Protein AF-A0A9X6B1X2-F1 (afdb_monomer_lite)

Sequence (93 aa):
LRGWSFGFVSEKDSWEEGEAGVQKRSIEELELLEVSILDMTPAYVATSIETRGENTAMVEMRSEEAAVKTVVEDDTEERNNLIKQIKKVLEDN

Structure (mmCIF, N/CA/C/O backbone):
data_AF-A0A9X6B1X2-F1
#
_entry.id   AF-A0A9X6B1X2-F1
#
loop_
_atom_site.group_PDB
_atom_site.id
_atom_site.type_symbol
_atom_site.label_atom_id
_atom_site.label_alt_id
_atom_site.label_comp_id
_atom_site.label_asym_id
_atom_site.label_entity_id
_atom_site.label_seq_id
_atom_site.pdbx_PDB_ins_code
_atom_site.Cartn_x
_atom_site.Cartn_y
_atom_site.Cartn_z
_atom_site.occupancy
_atom_site.B_iso_or_equiv
_atom_site.auth_seq_id
_atom_site.auth_comp_id
_atom_site.auth_asym_id
_atom_site.auth_atom_id
_atom_site.pdbx_PDB_model_num
ATOM 1 N N . LEU A 1 1 ? 19.911 -0.484 3.867 1.00 55.75 1 LEU A N 1
ATOM 2 C CA . LEU A 1 1 ? 18.655 -1.214 4.154 1.00 55.75 1 LEU A CA 1
ATOM 3 C C . LEU A 1 1 ? 17.806 -1.141 2.891 1.00 55.75 1 LEU A C 1
ATOM 5 O O . LEU A 1 1 ? 17.753 -0.057 2.330 1.00 55.75 1 LEU A O 1
ATOM 9 N N . ARG A 1 2 ? 17.274 -2.256 2.375 1.00 53.53 2 ARG A N 1
ATOM 10 C CA . ARG A 1 2 ? 16.414 -2.286 1.174 1.00 53.53 2 ARG A CA 1
ATOM 11 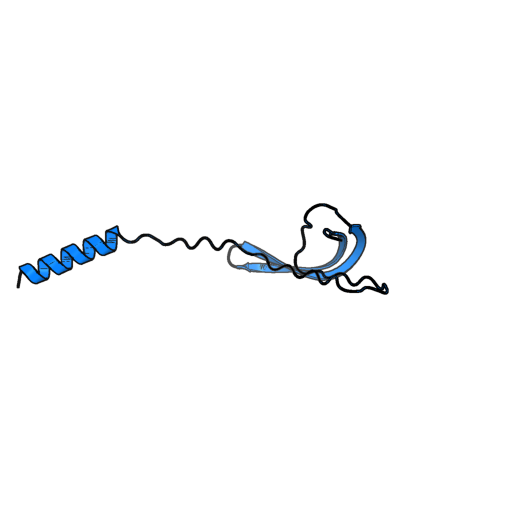C C . ARG A 1 2 ? 15.306 -3.286 1.454 1.00 53.53 2 ARG A C 1
ATOM 13 O O . ARG A 1 2 ? 15.660 -4.435 1.636 1.00 53.53 2 ARG A O 1
ATOM 20 N N . GLY A 1 3 ? 14.035 -2.897 1.463 1.00 58.72 3 GLY A N 1
ATOM 21 C CA . GLY A 1 3 ? 12.975 -3.850 1.820 1.00 58.72 3 GLY A CA 1
ATOM 22 C C . GLY A 1 3 ? 12.320 -3.572 3.162 1.00 58.72 3 GLY A C 1
ATOM 23 O O . GLY A 1 3 ? 12.998 -3.537 4.183 1.00 58.72 3 GLY A O 1
ATOM 24 N N . TRP A 1 4 ? 10.999 -3.406 3.162 1.00 69.12 4 TRP A N 1
ATOM 25 C CA . TRP A 1 4 ? 10.158 -3.283 4.339 1.00 69.12 4 TRP A CA 1
ATOM 26 C C . TRP A 1 4 ? 8.818 -3.981 4.115 1.00 69.12 4 TRP A C 1
ATOM 28 O O . TRP A 1 4 ? 8.240 -3.891 3.029 1.00 69.12 4 TRP A O 1
ATOM 38 N N . SER A 1 5 ? 8.320 -4.617 5.168 1.00 72.62 5 SER A N 1
ATOM 39 C CA . SER A 1 5 ? 6.918 -4.995 5.313 1.00 72.62 5 SER A CA 1
ATOM 40 C C . SER A 1 5 ? 6.341 -4.252 6.511 1.00 72.62 5 SER A C 1
ATOM 42 O O . SER A 1 5 ? 7.011 -4.132 7.540 1.00 72.62 5 SER A O 1
ATOM 44 N N . PHE A 1 6 ? 5.110 -3.770 6.364 1.00 81.38 6 PHE A N 1
ATOM 45 C CA . PHE A 1 6 ? 4.337 -3.145 7.429 1.00 81.38 6 PHE A CA 1
ATOM 46 C C . PHE A 1 6 ? 3.108 -4.009 7.684 1.00 81.38 6 PHE A C 1
ATOM 48 O O . PHE A 1 6 ? 2.290 -4.199 6.782 1.00 81.38 6 PHE A O 1
ATOM 55 N N . GLY A 1 7 ? 2.980 -4.520 8.904 1.00 83.94 7 GLY A N 1
ATOM 56 C CA . GLY A 1 7 ? 1.731 -5.098 9.382 1.00 83.94 7 GLY A CA 1
ATOM 57 C C . GLY A 1 7 ? 0.921 -3.999 10.052 1.00 83.94 7 GLY A C 1
ATOM 58 O O . GLY A 1 7 ? 1.373 -3.442 11.049 1.00 83.94 7 GLY A O 1
ATOM 59 N N . PHE A 1 8 ? -0.247 -3.661 9.512 1.00 91.12 8 PHE A N 1
ATOM 60 C CA . PHE A 1 8 ? -1.134 -2.650 10.088 1.00 91.12 8 PHE A CA 1
ATOM 61 C C . PHE A 1 8 ? -2.604 -3.037 9.923 1.00 91.12 8 PHE A C 1
ATOM 63 O O . PHE A 1 8 ? -2.958 -3.813 9.031 1.00 91.12 8 PHE A O 1
ATOM 70 N N . VAL A 1 9 ? -3.454 -2.465 10.770 1.00 93.25 9 VAL A N 1
ATOM 71 C CA . VAL A 1 9 ? -4.917 -2.513 10.644 1.00 93.25 9 VAL A CA 1
ATOM 72 C C . VAL A 1 9 ? -5.449 -1.113 10.352 1.00 93.25 9 VAL A C 1
ATOM 74 O O . VAL A 1 9 ? -4.882 -0.119 10.801 1.00 93.25 9 VAL A O 1
ATOM 77 N N . SER A 1 10 ? -6.503 -1.021 9.540 1.00 93.44 10 SER A N 1
ATOM 78 C CA . SER A 1 10 ? -7.198 0.244 9.293 1.00 93.44 10 SER A CA 1
ATOM 79 C C . SER A 1 10 ? -8.260 0.450 10.366 1.00 93.44 10 SER A C 1
ATOM 81 O O . SER A 1 10 ? -9.227 -0.309 10.409 1.00 93.44 10 SER A O 1
ATOM 83 N N . GLU A 1 11 ? -8.100 1.486 11.178 1.00 96.00 11 GLU A N 1
ATOM 84 C CA . GLU A 1 11 ? -9.084 1.877 12.194 1.00 96.00 11 GLU A CA 1
ATOM 85 C C . GLU A 1 11 ? -10.228 2.685 11.575 1.00 96.00 11 GLU A C 1
ATOM 87 O O . GLU A 1 11 ? -11.378 2.609 12.009 1.00 96.00 11 GLU A O 1
ATOM 92 N N . LYS A 1 12 ? -9.924 3.434 10.509 1.00 97.00 12 LYS A N 1
ATOM 93 C CA . LYS A 1 12 ? -10.909 4.218 9.771 1.00 97.00 12 LYS A CA 1
ATOM 94 C C . LYS A 1 12 ? -10.552 4.284 8.297 1.00 97.00 12 LYS A C 1
ATOM 96 O O . LYS A 1 12 ? -9.497 4.803 7.923 1.00 97.00 12 LYS A O 1
ATOM 101 N N . ASP A 1 13 ? -11.450 3.792 7.456 1.00 97.06 13 ASP A N 1
ATOM 102 C CA . ASP A 1 13 ? -11.331 3.872 6.009 1.00 97.06 13 ASP A CA 1
ATOM 103 C C . ASP A 1 13 ? -12.682 4.094 5.321 1.00 97.06 13 ASP A C 1
ATOM 105 O O . ASP A 1 13 ? -13.760 3.927 5.892 1.00 97.06 13 ASP A O 1
ATOM 109 N N . SER A 1 14 ? -12.605 4.518 4.066 1.00 96.50 14 SER A N 1
ATOM 110 C CA . SER A 1 14 ? -13.750 4.701 3.187 1.00 96.50 14 SER A CA 1
ATOM 111 C C . SER A 1 14 ? -13.467 4.114 1.813 1.00 96.50 14 SER A C 1
ATOM 113 O O . SER A 1 14 ? -12.320 4.027 1.362 1.00 96.50 14 SER A O 1
ATOM 115 N N . TRP A 1 15 ? -14.541 3.692 1.155 1.00 95.62 15 TRP A N 1
ATOM 116 C CA . TRP A 1 15 ? -14.516 3.125 -0.183 1.00 95.62 15 TRP A CA 1
ATOM 117 C C . TRP A 1 15 ? -15.431 3.937 -1.090 1.00 95.62 15 TRP A C 1
ATOM 119 O O . TRP A 1 15 ? -16.567 4.245 -0.731 1.00 95.62 15 TRP A O 1
ATOM 129 N N . GLU A 1 16 ? -14.929 4.257 -2.273 1.00 95.38 16 GLU A N 1
ATOM 130 C CA . GLU A 1 16 ? -15.636 4.970 -3.329 1.00 95.38 16 GLU A CA 1
ATOM 131 C C . GLU A 1 16 ? -15.671 4.074 -4.574 1.00 95.38 16 GLU A C 1
ATOM 133 O O . GLU A 1 16 ? -14.657 3.480 -4.959 1.00 95.38 16 GLU A O 1
ATOM 138 N N . GLU A 1 17 ? -16.832 3.968 -5.220 1.00 93.56 17 GLU A N 1
ATOM 139 C CA . GLU A 1 17 ? -16.910 3.388 -6.561 1.00 93.56 17 GLU A CA 1
ATOM 140 C C . GLU A 1 17 ? -16.274 4.367 -7.551 1.00 93.56 17 GLU A C 1
ATOM 142 O O . GLU A 1 17 ? -16.725 5.503 -7.696 1.00 93.56 17 GLU A O 1
ATOM 147 N N . GLY A 1 18 ? -15.192 3.945 -8.199 1.00 86.44 18 GLY A N 1
ATOM 148 C CA . GLY A 1 18 ? -14.558 4.694 -9.275 1.00 86.44 18 GLY A CA 1
ATOM 149 C C . GLY A 1 18 ? -15.063 4.262 -10.648 1.00 86.44 18 GLY A C 1
ATOM 150 O O . GLY A 1 18 ? -15.902 3.369 -10.803 1.00 86.44 18 GLY A O 1
ATOM 151 N N . GLU A 1 19 ? -14.530 4.910 -11.678 1.00 87.31 19 GLU A N 1
ATOM 152 C CA . GLU A 1 19 ? -14.861 4.587 -13.062 1.00 87.31 19 GLU A CA 1
ATOM 153 C C . GLU A 1 19 ? -14.402 3.170 -13.440 1.00 87.31 19 GLU A C 1
ATOM 155 O O . GLU A 1 19 ? -13.440 2.626 -12.895 1.00 87.31 19 GLU A O 1
ATOM 160 N N . ALA A 1 20 ? -15.110 2.559 -14.395 1.00 86.25 20 ALA A N 1
ATOM 161 C CA . ALA A 1 20 ? -14.792 1.236 -14.939 1.00 86.25 20 ALA A CA 1
ATOM 162 C C . ALA A 1 20 ? -14.696 0.098 -13.894 1.00 86.25 20 ALA A C 1
ATOM 164 O O . ALA A 1 20 ? -14.012 -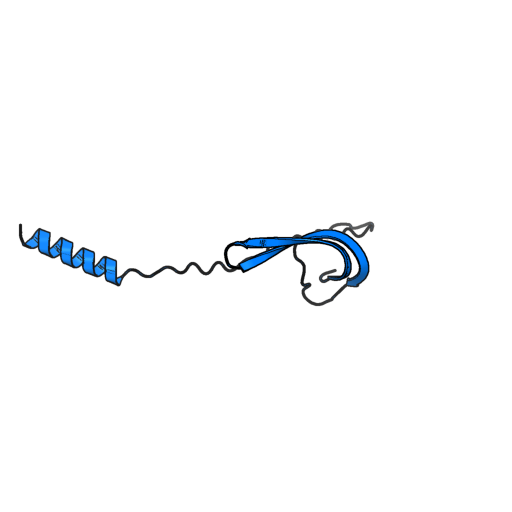0.898 -14.121 1.00 86.25 20 ALA A O 1
ATOM 165 N N . GLY A 1 21 ? -15.395 0.221 -12.758 1.00 86.81 21 GLY A N 1
ATOM 166 C CA . GLY A 1 21 ? -15.427 -0.811 -11.714 1.00 86.81 21 GLY A CA 1
ATOM 167 C C . GLY A 1 21 ? -14.179 -0.845 -10.827 1.00 86.81 21 GLY A C 1
ATOM 168 O O . GLY A 1 21 ? -14.013 -1.777 -10.042 1.00 86.81 21 GLY A O 1
ATOM 169 N N . VAL A 1 22 ? -13.306 0.159 -10.931 1.00 89.50 22 VAL A N 1
ATOM 170 C CA . VAL A 1 22 ? -12.151 0.309 -10.044 1.00 89.50 22 VAL A CA 1
ATOM 171 C C . VAL A 1 22 ? -12.607 0.991 -8.760 1.00 89.50 22 VAL A C 1
ATOM 173 O O . VAL A 1 22 ? -13.073 2.123 -8.792 1.00 89.50 22 VAL A O 1
ATOM 176 N N . GLN A 1 23 ? -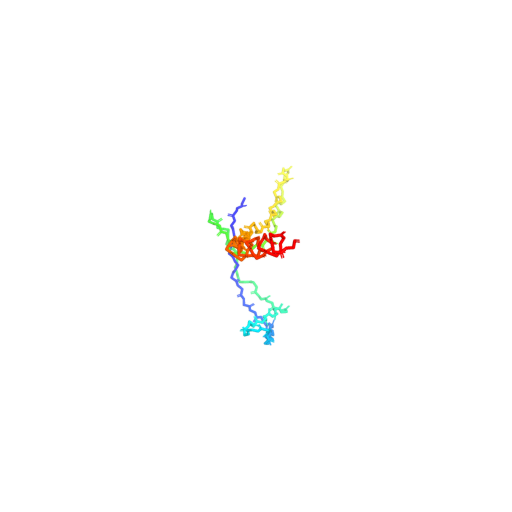12.469 0.326 -7.615 1.00 93.06 23 GLN A N 1
ATOM 177 C CA . GLN A 1 23 ? -12.781 0.938 -6.323 1.00 93.06 23 GLN A CA 1
ATOM 178 C C . GLN A 1 23 ? -11.584 1.725 -5.791 1.00 93.06 23 GLN A C 1
ATOM 180 O O . GLN A 1 23 ? -10.446 1.253 -5.824 1.00 93.06 23 GLN A O 1
ATOM 185 N N . LYS A 1 24 ? -11.850 2.914 -5.254 1.00 91.62 24 LYS A N 1
ATOM 186 C CA . LYS A 1 24 ? -10.856 3.732 -4.564 1.00 91.62 24 LYS A CA 1
ATOM 187 C C . LYS A 1 24 ? -11.056 3.591 -3.058 1.00 91.62 24 LYS A C 1
ATOM 189 O O . LYS A 1 24 ? -12.133 3.882 -2.548 1.00 91.62 24 LYS A O 1
ATOM 194 N N . ARG A 1 25 ? -10.009 3.164 -2.350 1.00 92.88 25 ARG A N 1
ATOM 195 C CA . ARG A 1 25 ? -9.976 3.085 -0.883 1.00 92.88 25 ARG A CA 1
ATOM 196 C C . ARG A 1 25 ? -9.161 4.243 -0.319 1.00 92.88 25 ARG A C 1
ATOM 198 O O . ARG A 1 25 ? -8.008 4.415 -0.710 1.00 92.88 25 ARG A O 1
ATOM 205 N N . SER A 1 26 ? -9.727 4.981 0.627 1.00 93.00 26 SER A N 1
ATOM 206 C CA . SER A 1 26 ? -9.033 6.024 1.388 1.00 93.00 26 SER A CA 1
ATOM 207 C C . SER A 1 26 ? -8.913 5.576 2.845 1.00 93.00 26 SER A C 1
ATOM 209 O O . SER A 1 26 ? -9.928 5.317 3.483 1.00 93.00 26 SER A O 1
ATOM 211 N N . ILE A 1 27 ? -7.691 5.467 3.374 1.00 93.12 27 ILE A N 1
ATOM 212 C CA . ILE A 1 27 ? -7.435 5.117 4.783 1.00 93.12 27 ILE A CA 1
ATOM 213 C C . ILE A 1 27 ? -7.119 6.411 5.537 1.00 93.12 27 ILE A C 1
ATOM 215 O O . ILE A 1 27 ? -6.165 7.105 5.191 1.00 93.12 27 ILE A O 1
ATOM 219 N N . GLU A 1 28 ? -7.931 6.743 6.537 1.00 93.75 28 GLU A N 1
ATOM 220 C CA . GLU A 1 28 ? -7.784 7.955 7.353 1.00 93.75 28 GLU A CA 1
ATOM 221 C C . GLU A 1 28 ? -6.990 7.684 8.633 1.00 93.75 28 GLU A C 1
ATOM 223 O O . GLU A 1 28 ? -6.191 8.518 9.054 1.00 93.75 28 GLU A O 1
ATOM 228 N N . GLU A 1 29 ? -7.190 6.511 9.236 1.00 93.12 29 GLU A N 1
ATOM 229 C CA . GLU A 1 29 ? -6.539 6.110 10.483 1.00 93.12 29 GLU A CA 1
ATOM 230 C C . GLU A 1 29 ? -6.071 4.656 10.385 1.00 93.12 29 GLU A C 1
ATOM 232 O O . GLU A 1 29 ? -6.779 3.786 9.865 1.00 93.12 29 GLU A O 1
ATOM 237 N N . LEU A 1 30 ? -4.863 4.391 10.884 1.00 93.19 30 LEU A N 1
ATOM 238 C CA . LEU A 1 30 ? -4.256 3.065 10.900 1.00 93.19 30 LEU A CA 1
ATOM 239 C C . LEU A 1 30 ? -3.461 2.840 12.185 1.00 93.19 30 LEU A C 1
ATOM 241 O O . LEU A 1 30 ? -2.795 3.752 12.679 1.00 93.19 30 LEU A O 1
ATOM 245 N N . GLU A 1 31 ? -3.499 1.609 12.686 1.00 92.31 31 GLU A N 1
ATOM 246 C CA . GLU A 1 31 ? -2.655 1.138 13.780 1.00 92.31 31 GLU A CA 1
ATOM 247 C C . GLU A 1 31 ? -1.547 0.247 13.212 1.00 92.31 31 GLU A C 1
ATOM 249 O O . GLU A 1 31 ? -1.801 -0.760 12.546 1.00 92.31 31 GLU A O 1
ATOM 254 N N . LEU A 1 32 ? -0.297 0.636 13.465 1.00 90.00 32 LEU A N 1
ATOM 255 C CA . LEU A 1 32 ? 0.879 -0.100 13.021 1.00 90.00 32 LEU A CA 1
ATOM 256 C C . LEU A 1 32 ? 1.247 -1.170 14.052 1.00 90.00 32 LEU A C 1
ATOM 258 O O . LEU A 1 32 ? 1.631 -0.850 15.174 1.00 90.00 32 LEU A O 1
ATOM 262 N N . LEU A 1 33 ? 1.174 -2.433 13.642 1.00 88.81 33 LEU A N 1
ATOM 263 C CA . LEU A 1 33 ? 1.441 -3.589 14.495 1.00 88.81 33 LEU A CA 1
ATOM 264 C C . LEU A 1 33 ? 2.914 -3.999 14.447 1.00 88.81 33 LEU A C 1
ATOM 266 O O . LEU A 1 33 ? 3.517 -4.294 15.477 1.00 88.81 33 LEU A O 1
ATOM 270 N N . GLU A 1 34 ? 3.503 -4.017 13.250 1.00 84.50 34 GLU A N 1
ATOM 271 C CA . GLU A 1 34 ? 4.890 -4.432 13.063 1.00 84.50 34 GLU A CA 1
ATOM 272 C C . GLU A 1 34 ? 5.568 -3.764 11.865 1.00 84.50 34 GLU A C 1
ATOM 274 O O . GLU A 1 34 ? 4.930 -3.370 10.885 1.00 84.50 34 GLU A O 1
ATOM 279 N N . VAL A 1 35 ? 6.898 -3.697 11.943 1.00 80.88 35 VAL A N 1
ATOM 280 C CA . VAL A 1 35 ? 7.776 -3.285 10.848 1.00 80.88 35 VAL A CA 1
ATOM 281 C C . VAL A 1 35 ? 8.908 -4.295 10.740 1.00 80.88 35 VAL A C 1
ATOM 283 O O . VAL A 1 35 ? 9.719 -4.422 11.659 1.00 80.88 35 VAL A O 1
ATOM 286 N N . SER A 1 36 ? 8.993 -4.992 9.609 1.00 75.62 36 SER A N 1
ATOM 287 C CA . SER A 1 36 ? 10.104 -5.900 9.320 1.00 75.62 36 SER A CA 1
ATOM 288 C C . SER A 1 36 ? 10.952 -5.349 8.183 1.00 75.62 36 SER A C 1
ATOM 290 O O . SER A 1 36 ? 10.421 -5.002 7.127 1.00 75.62 36 SER A O 1
ATOM 292 N N . ILE A 1 37 ? 12.270 -5.328 8.362 1.00 73.19 37 ILE A N 1
ATOM 293 C CA . ILE A 1 37 ? 13.212 -5.069 7.272 1.00 73.19 37 ILE A CA 1
ATOM 294 C C . ILE A 1 37 ? 13.354 -6.362 6.474 1.00 73.19 37 ILE A C 1
ATOM 296 O O . ILE A 1 37 ? 13.760 -7.388 7.018 1.00 73.19 37 ILE A O 1
ATOM 300 N N . LEU A 1 38 ? 13.023 -6.298 5.191 1.00 68.81 38 LEU A N 1
ATOM 301 C CA . LEU A 1 38 ? 13.220 -7.404 4.262 1.00 68.81 38 LEU A CA 1
ATOM 302 C C . LEU A 1 38 ? 14.599 -7.277 3.605 1.00 68.81 38 LEU A C 1
ATOM 304 O O . LEU A 1 38 ? 15.183 -6.200 3.586 1.00 68.81 38 LEU A O 1
ATOM 308 N N . ASP A 1 39 ? 15.122 -8.372 3.069 1.00 63.53 39 ASP A N 1
ATOM 309 C CA . ASP A 1 39 ? 16.249 -8.405 2.127 1.00 63.53 39 ASP A CA 1
ATOM 310 C C . ASP A 1 39 ? 15.778 -8.558 0.665 1.00 63.53 39 ASP A C 1
ATOM 312 O O . ASP A 1 39 ? 16.567 -8.425 -0.274 1.00 63.53 39 ASP A O 1
ATOM 316 N N . MET A 1 40 ? 14.475 -8.785 0.472 1.00 58.12 40 MET A N 1
ATOM 317 C CA . MET A 1 40 ? 13.789 -8.878 -0.816 1.00 58.12 40 MET A CA 1
ATOM 318 C C . MET A 1 40 ? 13.052 -7.573 -1.164 1.00 58.12 40 MET A C 1
ATOM 320 O O . MET A 1 40 ? 12.706 -6.781 -0.285 1.00 58.12 40 MET A O 1
ATOM 324 N N . THR A 1 41 ? 12.816 -7.335 -2.462 1.00 54.41 41 THR A N 1
ATOM 325 C CA . THR A 1 41 ? 12.131 -6.132 -2.970 1.00 54.41 41 THR A CA 1
ATOM 326 C C . THR A 1 41 ? 10.791 -5.927 -2.254 1.00 54.41 41 THR A C 1
ATOM 328 O O . THR A 1 41 ? 9.939 -6.813 -2.323 1.00 54.41 41 THR A O 1
ATOM 331 N N . PRO A 1 42 ? 10.576 -4.789 -1.574 1.00 57.00 42 PRO A N 1
ATOM 332 C CA . PRO A 1 42 ? 9.336 -4.559 -0.850 1.00 57.00 42 PRO A CA 1
ATOM 333 C C . PRO A 1 42 ? 8.203 -4.103 -1.758 1.00 57.00 42 PRO A C 1
ATOM 335 O O . PRO A 1 42 ? 8.440 -3.520 -2.813 1.00 57.00 42 PRO A O 1
ATOM 338 N N . ALA A 1 43 ? 6.974 -4.338 -1.299 1.00 54.44 43 ALA A N 1
ATOM 339 C CA . ALA A 1 43 ? 5.749 -4.097 -2.055 1.00 54.44 43 ALA A CA 1
ATOM 340 C C . ALA A 1 43 ? 5.337 -2.615 -2.161 1.00 54.44 43 ALA A C 1
ATOM 342 O O . ALA A 1 43 ? 4.519 -2.288 -3.014 1.00 54.44 43 ALA A O 1
ATOM 343 N N . TYR A 1 44 ? 5.879 -1.722 -1.321 1.00 58.34 44 TYR A N 1
ATOM 344 C CA . TYR A 1 44 ? 5.422 -0.331 -1.241 1.00 58.34 44 TYR A CA 1
ATOM 345 C C . TYR A 1 44 ? 6.483 0.647 -1.742 1.00 58.34 44 TYR A C 1
ATOM 347 O O . TYR A 1 44 ? 7.579 0.768 -1.190 1.00 58.34 44 TYR A O 1
ATOM 355 N N . VAL A 1 45 ? 6.138 1.345 -2.816 1.00 56.16 45 VAL A N 1
ATOM 356 C CA . VAL A 1 45 ? 6.930 2.434 -3.385 1.00 56.16 45 VAL A CA 1
ATOM 357 C C . VAL A 1 45 ? 6.784 3.708 -2.536 1.00 56.16 45 VAL A C 1
ATOM 359 O O . VAL A 1 45 ? 5.769 3.906 -1.877 1.00 56.16 45 VAL A O 1
ATOM 362 N N . ALA A 1 46 ? 7.805 4.575 -2.558 1.00 54.78 46 ALA A N 1
ATOM 363 C CA . ALA A 1 46 ? 7.823 5.915 -1.938 1.00 54.78 46 ALA A CA 1
ATOM 364 C C . ALA A 1 46 ? 7.976 6.050 -0.396 1.00 54.78 46 ALA A C 1
ATOM 366 O O . ALA A 1 46 ? 7.583 7.072 0.163 1.00 54.78 46 ALA A O 1
ATOM 367 N N . THR A 1 47 ? 8.613 5.107 0.308 1.00 51.19 47 THR A N 1
ATOM 368 C CA . THR A 1 47 ? 9.010 5.282 1.731 1.00 51.19 47 THR A CA 1
ATOM 369 C C . THR A 1 47 ? 10.515 5.565 1.882 1.00 51.19 47 THR A C 1
ATOM 371 O O . THR A 1 47 ? 11.321 4.869 1.267 1.00 51.19 47 THR A O 1
ATOM 374 N N . SER A 1 48 ? 10.914 6.536 2.721 1.00 55.19 48 SER A N 1
ATOM 375 C CA . SER A 1 48 ? 12.323 6.866 3.028 1.00 55.19 48 SER A CA 1
ATOM 376 C C . SER A 1 48 ? 12.744 6.453 4.455 1.00 55.19 48 SER A C 1
ATOM 378 O O . SER A 1 48 ? 11.942 6.510 5.386 1.00 55.19 48 SER A O 1
ATOM 380 N N . ILE A 1 49 ? 14.010 6.033 4.644 1.00 56.12 49 ILE A N 1
ATOM 381 C CA . ILE A 1 49 ? 14.644 5.821 5.968 1.00 56.12 49 ILE A CA 1
ATOM 382 C C . ILE A 1 49 ? 15.610 6.953 6.253 1.00 56.12 49 ILE A C 1
ATOM 384 O O . ILE A 1 49 ? 16.474 7.236 5.431 1.00 56.12 49 ILE A O 1
ATOM 388 N N . GLU A 1 50 ? 15.590 7.464 7.478 1.00 55.62 50 GLU A N 1
ATOM 389 C CA . GLU A 1 50 ? 16.711 8.221 8.025 1.00 55.62 50 GLU A CA 1
ATOM 390 C C . GLU A 1 50 ? 17.276 7.496 9.254 1.00 55.62 50 GLU A C 1
ATOM 392 O O . GLU A 1 50 ? 16.647 7.427 10.309 1.00 55.62 50 GLU A O 1
ATOM 397 N N . THR A 1 51 ? 18.475 6.920 9.136 1.00 55.62 51 THR A N 1
ATOM 398 C CA . THR A 1 51 ? 19.202 6.353 10.282 1.00 55.62 51 THR A CA 1
ATOM 399 C C . THR A 1 51 ? 20.032 7.450 10.945 1.00 55.62 51 THR A C 1
ATOM 401 O O . THR A 1 51 ? 20.931 7.988 10.304 1.00 55.62 51 THR A O 1
ATOM 404 N N . ARG A 1 52 ? 19.794 7.776 12.223 1.00 59.09 52 ARG A N 1
ATOM 405 C CA . ARG A 1 52 ? 20.638 8.734 12.966 1.00 59.09 52 ARG A CA 1
ATOM 406 C C . ARG A 1 52 ? 21.975 8.074 13.335 1.00 59.09 52 ARG A C 1
ATOM 408 O O . ARG A 1 52 ? 22.045 7.313 14.293 1.00 59.09 52 ARG A O 1
ATOM 415 N N . GLY A 1 53 ? 23.019 8.357 12.560 1.00 56.81 53 GLY A N 1
ATOM 416 C CA . GLY A 1 53 ? 24.401 7.928 12.790 1.00 56.81 53 GLY A CA 1
ATOM 417 C C . GLY A 1 53 ? 25.379 8.899 12.124 1.00 56.81 53 GLY A C 1
ATOM 418 O O . GLY A 1 53 ? 24.996 9.619 11.212 1.00 56.81 53 GLY A O 1
ATOM 419 N N . GLU A 1 54 ? 26.632 8.938 12.578 1.00 55.09 54 GLU A N 1
ATOM 420 C CA . GLU A 1 54 ? 27.626 9.983 12.242 1.00 55.09 54 GLU A CA 1
ATOM 421 C C . GLU A 1 54 ? 28.012 10.071 10.744 1.00 55.09 54 GLU A C 1
ATOM 423 O O . GLU A 1 54 ? 28.684 11.010 10.332 1.00 55.09 54 GLU A O 1
ATOM 428 N N . ASN A 1 55 ? 27.556 9.128 9.909 1.00 54.75 55 ASN A N 1
ATOM 429 C CA . ASN A 1 55 ? 27.801 9.074 8.465 1.00 54.75 55 ASN A CA 1
ATOM 430 C C . ASN A 1 55 ? 26.477 8.864 7.699 1.00 54.75 55 ASN A C 1
ATOM 432 O O . ASN A 1 55 ? 26.169 7.784 7.194 1.00 54.75 55 ASN A O 1
ATOM 436 N N . THR A 1 56 ? 25.637 9.895 7.681 1.00 50.31 56 THR A N 1
ATOM 437 C CA . THR A 1 56 ? 24.294 9.877 7.084 1.00 50.31 56 THR A CA 1
ATOM 438 C C . THR A 1 56 ? 24.295 10.242 5.603 1.00 50.31 56 THR A C 1
ATOM 440 O O . THR A 1 56 ? 24.432 11.412 5.257 1.00 50.31 56 THR A O 1
AT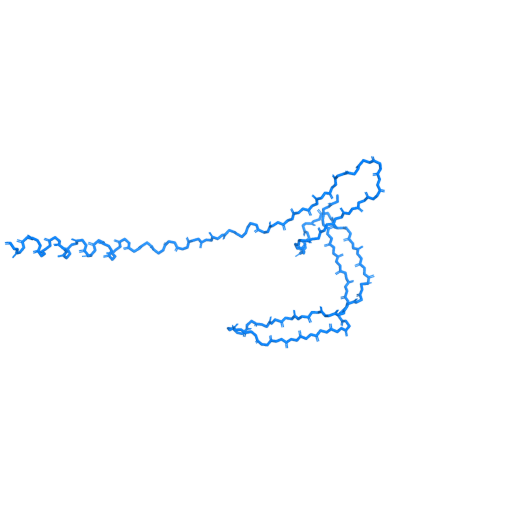OM 443 N N . ALA A 1 57 ? 24.024 9.259 4.743 1.00 49.72 57 ALA A N 1
ATOM 444 C CA . ALA A 1 57 ? 23.286 9.461 3.494 1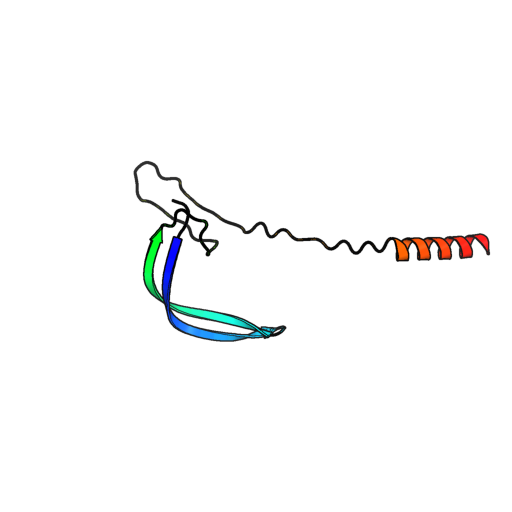.00 49.72 57 ALA A CA 1
ATOM 445 C C . ALA A 1 57 ? 22.722 8.119 3.002 1.00 49.72 57 ALA A C 1
ATOM 447 O O . ALA A 1 57 ? 23.402 7.376 2.300 1.00 49.72 57 ALA A O 1
ATOM 448 N N . MET A 1 58 ? 21.475 7.800 3.351 1.00 51.75 58 MET A N 1
ATOM 449 C CA . MET A 1 58 ? 20.697 6.806 2.602 1.00 51.75 58 MET A CA 1
ATOM 450 C C . MET A 1 58 ? 19.283 7.331 2.382 1.00 51.75 58 MET A C 1
ATOM 452 O O . MET A 1 58 ? 18.367 7.001 3.119 1.00 51.75 58 MET A O 1
ATOM 456 N N . VAL A 1 59 ? 19.127 8.162 1.351 1.00 53.06 59 VAL A N 1
ATOM 457 C CA . VAL A 1 59 ? 17.819 8.543 0.812 1.00 53.06 59 VAL A CA 1
ATOM 458 C C . VAL A 1 59 ? 17.481 7.527 -0.274 1.00 53.06 59 VAL A C 1
ATOM 460 O O . VAL A 1 59 ? 18.105 7.527 -1.333 1.00 53.06 59 VAL A O 1
ATOM 463 N N . GLU A 1 60 ? 16.541 6.621 -0.013 1.00 50.41 60 GLU A N 1
ATOM 464 C CA . GLU A 1 60 ? 15.988 5.763 -1.063 1.00 50.41 60 GLU A CA 1
ATOM 465 C C . GLU A 1 60 ? 14.749 6.453 -1.648 1.00 50.41 60 GLU A C 1
ATOM 467 O O . GLU A 1 60 ? 13.752 6.650 -0.959 1.00 50.41 60 GLU A O 1
ATOM 472 N N . MET A 1 61 ? 14.831 6.848 -2.920 1.00 51.56 61 MET A N 1
ATOM 473 C CA . MET A 1 61 ? 13.716 7.364 -3.713 1.00 51.56 61 MET A CA 1
ATOM 474 C C . MET A 1 61 ? 13.432 6.339 -4.812 1.00 51.56 61 MET A C 1
ATOM 476 O O . MET A 1 61 ? 14.340 5.958 -5.550 1.00 51.56 61 MET A O 1
ATOM 480 N N . ARG A 1 62 ? 12.191 5.856 -4.902 1.00 54.62 62 ARG A N 1
ATOM 481 C CA . ARG A 1 62 ? 11.772 4.881 -5.917 1.00 54.62 62 ARG A CA 1
ATOM 482 C C . ARG A 1 62 ? 10.600 5.433 -6.715 1.00 54.62 62 ARG A C 1
ATOM 484 O O . ARG A 1 62 ? 9.501 5.545 -6.183 1.00 54.62 62 ARG A O 1
ATOM 491 N N . SER A 1 63 ? 10.853 5.763 -7.978 1.00 50.84 63 SER A N 1
ATOM 492 C CA . SER A 1 63 ? 9.837 5.852 -9.027 1.00 50.84 63 SER A CA 1
ATOM 493 C C . SER A 1 63 ? 9.680 4.476 -9.674 1.00 50.84 63 SER A C 1
ATOM 495 O O . SER A 1 63 ? 10.681 3.809 -9.935 1.00 50.84 63 SER A O 1
ATOM 497 N N . GLU A 1 64 ? 8.452 4.050 -9.957 1.00 53.44 64 GLU A N 1
ATOM 498 C CA . GLU A 1 64 ? 8.228 2.917 -10.857 1.00 53.44 64 GLU A CA 1
ATOM 499 C C . GLU A 1 64 ? 8.566 3.366 -12.283 1.00 53.44 64 GLU A C 1
ATOM 501 O O . GLU A 1 64 ? 7.899 4.241 -12.836 1.00 53.44 64 GLU A O 1
ATOM 506 N N . GLU A 1 65 ? 9.597 2.784 -12.900 1.00 55.50 65 GLU A N 1
ATOM 507 C CA . GLU A 1 65 ? 9.706 2.808 -14.360 1.00 55.50 65 GLU A CA 1
ATOM 508 C C . GLU A 1 65 ? 8.629 1.868 -14.908 1.00 55.50 65 GLU A C 1
ATOM 510 O O . GLU A 1 65 ? 8.870 0.692 -15.181 1.00 55.50 65 GLU A O 1
ATOM 515 N N . ALA A 1 66 ? 7.398 2.368 -15.017 1.00 55.09 66 ALA A N 1
ATOM 516 C CA . ALA A 1 66 ? 6.381 1.679 -15.785 1.00 55.09 66 ALA A CA 1
ATOM 517 C C . ALA A 1 66 ? 6.895 1.591 -17.226 1.00 55.09 66 ALA A C 1
ATOM 519 O O . ALA A 1 66 ? 7.061 2.610 -17.900 1.00 55.09 66 ALA A O 1
ATOM 520 N N . ALA A 1 67 ? 7.172 0.375 -17.699 1.00 57.94 67 ALA A N 1
ATOM 521 C CA . ALA A 1 67 ? 7.431 0.131 -19.107 1.00 57.94 67 ALA A CA 1
ATOM 522 C C . ALA A 1 67 ? 6.141 0.448 -19.877 1.00 57.94 67 ALA A C 1
ATOM 524 O O . ALA A 1 67 ? 5.284 -0.416 -20.065 1.00 57.94 67 ALA A O 1
ATOM 525 N N . VAL A 1 68 ? 5.972 1.711 -20.275 1.00 58.62 68 VAL A N 1
ATOM 526 C CA . VAL A 1 68 ? 4.876 2.140 -21.140 1.00 58.62 68 VAL A CA 1
ATOM 527 C C . VAL A 1 68 ? 5.092 1.441 -22.471 1.00 58.62 68 VAL A C 1
ATOM 529 O O . VAL A 1 68 ? 5.927 1.838 -23.281 1.00 58.62 68 VAL A O 1
ATOM 532 N N . LYS A 1 69 ? 4.359 0.352 -22.686 1.00 55.09 69 LYS A N 1
ATOM 533 C CA . LYS A 1 69 ? 4.290 -0.292 -23.987 1.00 55.09 69 LYS A CA 1
ATOM 534 C C . LYS A 1 69 ? 3.434 0.615 -24.864 1.00 55.09 69 LYS A C 1
ATOM 536 O O . LYS A 1 69 ? 2.213 0.508 -24.863 1.00 55.09 69 LYS A O 1
ATOM 541 N N . THR A 1 70 ? 4.069 1.549 -25.565 1.00 56.31 70 THR A N 1
ATOM 542 C CA . THR A 1 70 ? 3.419 2.275 -26.653 1.00 56.31 70 THR A CA 1
ATOM 543 C C . THR A 1 70 ? 3.007 1.245 -27.695 1.00 56.31 70 THR A C 1
ATOM 545 O O . THR A 1 70 ? 3.843 0.655 -28.381 1.00 56.31 70 THR A O 1
ATOM 548 N N . VAL A 1 71 ? 1.706 0.971 -27.772 1.00 60.88 71 VAL A N 1
ATOM 549 C CA . VAL A 1 71 ? 1.130 0.257 -28.906 1.00 60.88 71 VAL A CA 1
ATOM 550 C C . VAL A 1 71 ? 1.183 1.254 -30.052 1.00 60.88 71 VAL A C 1
ATOM 552 O O . VAL A 1 71 ? 0.359 2.157 -30.142 1.00 60.88 71 VAL A O 1
ATOM 555 N N . VAL A 1 72 ? 2.232 1.172 -30.865 1.00 64.06 72 VAL A N 1
ATOM 556 C CA . VAL A 1 72 ? 2.203 1.806 -32.178 1.00 64.06 72 VAL A CA 1
ATOM 557 C C . VAL A 1 72 ? 1.270 0.918 -32.989 1.00 64.06 72 VAL A C 1
ATOM 559 O O . VAL A 1 72 ? 1.659 -0.184 -33.374 1.00 64.06 72 VAL A O 1
ATOM 562 N N . GLU A 1 73 ? 0.012 1.329 -33.136 1.00 62.28 73 GLU A N 1
ATOM 563 C CA . GLU A 1 73 ? -0.865 0.749 -34.149 1.00 62.28 73 GLU A CA 1
ATOM 564 C C . GLU A 1 73 ? -0.181 1.025 -35.489 1.00 62.28 73 GLU A C 1
ATOM 566 O O . GLU A 1 73 ? -0.006 2.170 -35.909 1.00 62.28 73 GLU A O 1
ATOM 571 N N . ASP A 1 74 ? 0.388 -0.025 -36.079 1.00 61.78 74 ASP A N 1
ATOM 572 C CA . ASP A 1 74 ? 1.089 0.076 -37.348 1.00 61.78 74 ASP A CA 1
ATOM 573 C C . ASP A 1 74 ? 0.035 0.159 -38.459 1.00 61.78 74 ASP A C 1
ATOM 575 O O . ASP A 1 74 ? -0.224 -0.812 -39.170 1.00 61.78 74 ASP A O 1
ATOM 579 N N . ASP A 1 75 ? -0.575 1.340 -38.618 1.00 62.91 75 ASP A N 1
ATOM 580 C CA . ASP A 1 75 ? -1.562 1.676 -39.664 1.00 62.91 75 ASP A CA 1
ATOM 581 C C . ASP A 1 75 ? -0.930 1.724 -41.071 1.00 62.91 75 ASP A C 1
ATOM 583 O O . ASP A 1 75 ? -1.392 2.404 -41.996 1.00 62.91 75 ASP A O 1
ATOM 587 N N . THR A 1 76 ? 0.173 1.002 -41.270 1.00 69.31 76 THR A N 1
ATOM 588 C CA . THR A 1 76 ? 0.906 0.920 -42.528 1.00 69.31 76 THR A CA 1
ATOM 589 C C . THR A 1 76 ? 0.006 0.439 -43.667 1.00 69.31 76 THR A C 1
ATOM 591 O O . THR A 1 76 ? 0.158 0.926 -44.790 1.00 69.31 76 THR A O 1
ATOM 594 N N . GLU 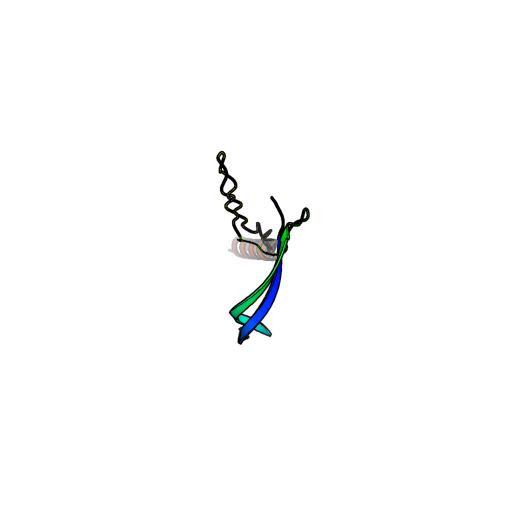A 1 77 ? -0.961 -0.449 -43.416 1.00 73.62 77 GLU A N 1
ATOM 595 C CA . GLU A 1 77 ? -1.921 -0.878 -44.442 1.00 73.62 77 GLU A CA 1
ATOM 596 C C . GLU A 1 77 ? -2.885 0.240 -44.859 1.00 73.62 77 GLU A C 1
ATOM 598 O O . GLU A 1 77 ? -3.056 0.474 -46.061 1.00 73.62 77 GLU A O 1
ATOM 603 N N . GLU A 1 78 ? -3.453 0.981 -43.904 1.00 77.81 78 GLU A N 1
ATOM 604 C CA . GLU A 1 78 ? -4.346 2.109 -44.194 1.00 77.81 78 GLU A CA 1
ATOM 605 C C . GLU A 1 78 ? -3.608 3.224 -44.937 1.00 77.81 78 GLU A C 1
ATOM 607 O O . GLU A 1 78 ? -4.071 3.697 -45.981 1.00 77.81 78 GLU A O 1
ATOM 612 N N . ARG A 1 79 ? -2.393 3.563 -44.489 1.00 78.62 79 ARG A N 1
ATOM 613 C CA . ARG A 1 79 ? -1.521 4.531 -45.167 1.00 78.62 79 ARG A CA 1
ATOM 614 C C . ARG A 1 79 ? -1.212 4.099 -46.601 1.00 78.62 79 ARG A C 1
ATOM 616 O O . ARG A 1 79 ? -1.255 4.916 -47.521 1.00 78.62 79 ARG A O 1
ATOM 623 N N . ASN A 1 80 ? -0.897 2.823 -46.822 1.00 80.19 80 ASN A N 1
ATOM 624 C CA . ASN A 1 80 ? -0.573 2.313 -48.155 1.00 80.19 80 ASN A CA 1
ATOM 625 C C . ASN A 1 80 ? -1.799 2.315 -49.084 1.00 80.19 80 ASN A C 1
ATOM 627 O O . ASN A 1 80 ? -1.660 2.593 -50.279 1.00 80.19 80 ASN A O 1
ATOM 631 N N . ASN A 1 81 ? -2.991 2.042 -48.551 1.00 85.50 81 ASN A N 1
ATOM 632 C CA . ASN A 1 81 ? -4.240 2.109 -49.308 1.00 85.50 81 ASN A CA 1
ATOM 633 C C . ASN A 1 81 ? -4.605 3.550 -49.680 1.00 85.50 81 ASN A C 1
ATOM 635 O O . ASN A 1 81 ? -4.950 3.807 -50.837 1.00 85.50 81 ASN A O 1
ATOM 639 N N . LEU A 1 82 ? -4.423 4.500 -48.760 1.00 86.44 82 LEU A N 1
ATOM 640 C CA . LEU A 1 82 ? -4.628 5.922 -49.031 1.00 86.44 82 LEU A CA 1
ATOM 641 C C . LEU A 1 82 ? -3.658 6.433 -50.110 1.00 86.44 82 LEU A C 1
ATOM 643 O O . LEU A 1 82 ? -4.070 7.110 -51.050 1.00 86.44 82 LEU A O 1
ATOM 647 N N . ILE A 1 83 ? -2.382 6.032 -50.048 1.00 89.19 83 ILE A N 1
ATOM 648 C CA . ILE A 1 83 ? -1.378 6.372 -51.071 1.00 89.19 83 ILE A CA 1
ATOM 649 C C . ILE A 1 83 ? -1.778 5.826 -52.450 1.00 89.19 83 ILE A C 1
ATOM 651 O O . ILE A 1 83 ? -1.620 6.524 -53.453 1.00 89.19 83 ILE A O 1
ATOM 655 N N . LYS A 1 84 ? -2.306 4.597 -52.528 1.00 87.12 84 LYS A N 1
ATOM 656 C CA . LYS A 1 84 ? -2.790 4.025 -53.798 1.00 87.12 84 LYS A CA 1
ATOM 657 C C . LYS A 1 84 ? -3.978 4.805 -54.360 1.00 87.12 84 LYS A C 1
ATOM 659 O O . LYS A 1 84 ? -4.006 5.061 -55.561 1.00 87.12 84 LYS A O 1
ATOM 664 N N . GLN A 1 85 ? -4.931 5.199 -53.515 1.00 88.31 85 GLN A N 1
ATOM 665 C CA . GLN A 1 85 ? -6.077 6.004 -53.945 1.00 88.31 85 GLN A CA 1
ATOM 666 C C . GLN A 1 85 ? -5.650 7.380 -54.461 1.00 88.31 85 GLN A C 1
ATOM 668 O O . GLN A 1 85 ? -6.103 7.788 -55.526 1.00 88.31 85 GLN A O 1
ATOM 673 N N . ILE A 1 86 ? -4.737 8.059 -53.760 1.00 90.00 86 ILE A N 1
ATOM 674 C CA . ILE A 1 86 ? -4.227 9.371 -54.181 1.00 90.00 86 ILE A CA 1
ATOM 675 C C . ILE A 1 86 ? -3.524 9.275 -55.540 1.00 90.00 86 ILE A C 1
ATOM 677 O O . ILE A 1 86 ? -3.781 10.095 -56.417 1.00 90.00 86 ILE A O 1
ATOM 681 N N . LYS A 1 87 ? -2.677 8.258 -55.748 1.00 90.38 87 LYS A N 1
ATOM 682 C CA . LYS A 1 87 ? -1.994 8.052 -57.037 1.00 90.38 87 LYS A CA 1
ATOM 683 C C . LYS A 1 87 ? -2.972 7.841 -58.185 1.00 90.38 87 LYS A C 1
ATOM 685 O O . LYS A 1 87 ? -2.808 8.458 -59.226 1.00 90.38 87 LYS A O 1
ATOM 690 N N . LYS A 1 88 ? -4.018 7.045 -57.964 1.00 90.25 88 LYS A N 1
ATOM 691 C CA . LYS A 1 88 ? -5.047 6.801 -58.976 1.00 90.25 88 LYS A CA 1
ATOM 692 C C . LYS A 1 88 ? -5.758 8.093 -59.399 1.00 90.25 88 LYS A C 1
ATOM 694 O O . LYS A 1 88 ? -5.911 8.345 -60.582 1.00 90.25 88 LYS A O 1
ATOM 699 N N . VAL A 1 89 ? -6.120 8.948 -58.441 1.00 89.38 89 VAL A N 1
ATOM 700 C CA . VAL A 1 89 ? -6.772 10.242 -58.728 1.00 89.38 89 VAL A CA 1
ATOM 701 C C . VAL A 1 89 ? -5.847 11.211 -59.478 1.00 89.38 89 VAL A C 1
ATOM 703 O O . VAL A 1 89 ? -6.323 12.033 -60.256 1.00 89.38 89 VAL A O 1
ATOM 706 N N . LEU A 1 90 ? -4.535 11.134 -59.245 1.00 85.94 90 LEU A N 1
ATOM 707 C CA . LEU A 1 90 ? -3.540 11.949 -59.951 1.00 85.94 90 LEU A CA 1
ATOM 708 C C . LEU A 1 90 ? -3.225 11.431 -61.360 1.00 85.94 90 LEU A C 1
ATOM 710 O O . LEU A 1 90 ? -2.822 12.222 -62.199 1.00 85.94 90 LEU A O 1
ATOM 714 N N . GLU A 1 91 ? -3.377 10.129 -61.603 1.00 84.75 91 GLU A N 1
ATOM 715 C CA . GLU A 1 91 ? -3.214 9.510 -62.927 1.00 84.75 91 GLU A CA 1
ATOM 716 C C . GLU A 1 91 ? -4.467 9.673 -63.807 1.00 84.75 91 GLU A C 1
ATOM 718 O O . GLU A 1 91 ? -4.356 9.677 -65.030 1.00 84.75 91 GLU A O 1
ATOM 723 N N . ASP A 1 92 ? -5.642 9.830 -63.186 1.00 72.81 92 ASP A N 1
ATOM 724 C CA . ASP A 1 92 ? -6.936 10.016 -63.857 1.00 72.81 92 ASP A CA 1
ATOM 725 C C . ASP A 1 92 ? -7.264 11.505 -64.187 1.00 72.81 92 ASP A C 1
ATOM 727 O O . ASP A 1 92 ? -8.342 11.777 -64.723 1.00 72.81 92 ASP A O 1
ATOM 731 N N . ASN A 1 93 ? -6.368 12.465 -63.891 1.00 54.62 93 ASN A N 1
ATOM 732 C CA . ASN A 1 93 ? -6.445 13.891 -64.292 1.00 54.62 93 ASN A CA 1
ATOM 733 C C . ASN A 1 93 ? -5.353 14.255 -65.307 1.00 54.62 93 ASN A C 1
ATOM 735 O O . ASN A 1 93 ? -5.624 15.135 -66.156 1.00 54.62 93 ASN A O 1
#

Foldseek 3Di:
DAAKDWDKDQPDKDWDQDPPRDIDIDGDDMDTDDMDGDPDHYDDADDADFDPDPDDDDGDHDDDPPPPPPPPPPCVVVVVVVVVVVVVVVVVD

Radius of gyration: 26.71 Å; chains: 1; bounding box: 45×23×79 Å

Secondary structure (DSSP, 8-state):
---EEEEEEEEEEEEEE-GGGPEEEEEEEEEEEEEEE-SSPPS-SS------SSS-------------------THHHHHHHHHHHHHHHH--

pLDDT: mean 73.17, std 16.53, range [49.72, 97.06]

InterPro domains:
  IPR054613 Prohead serine protease domain [PF04586] (1-57)

Organism: Bacillus cereus (NCBI:txid1396)